Protein AF-A0A7J6SCK6-F1 (afdb_monomer_lite)

Organism: Perkinsus olseni (NCBI:txid32597)

Radius of gyration: 22.87 Å; chains: 1; bounding box: 62×36×56 Å

Sequence (173 aa):
DLLFSQIYHPAAKLVVMAVQAQEQECGDATNLVSILIGELLENAEQLLKQGIHASDIIRGYEMAGDRVVKYLNDNDDLVAYTLGDVKSVDQISTAIKSVLGAKQYGLEDTLTRLVASACCSVMPEDPKKFDIDNIRVAKLPGCGNIHNSYVVDGMVTTRDTMGIEKHKKNCKV

Structure (mmCIF, N/CA/C/O backbone):
data_AF-A0A7J6SCK6-F1
#
_entry.id   AF-A0A7J6SCK6-F1
#
loop_
_atom_site.group_PDB
_atom_site.id
_atom_site.type_symbol
_atom_site.label_atom_id
_atom_site.label_alt_id
_atom_site.label_comp_id
_atom_site.label_asym_id
_atom_site.label_entity_id
_atom_site.label_seq_id
_atom_site.pdbx_PDB_ins_code
_atom_site.Cartn_x
_atom_site.Cartn_y
_atom_site.Cartn_z
_atom_site.occupancy
_atom_site.B_iso_or_equiv
_atom_site.auth_seq_id
_atom_site.auth_comp_id
_atom_site.auth_asym_id
_atom_site.auth_atom_id
_atom_site.pdbx_PDB_model_num
ATOM 1 N N . ASP A 1 1 ? 12.636 -3.242 8.961 1.00 48.94 1 ASP A N 1
ATOM 2 C CA . ASP A 1 1 ? 12.683 -4.168 10.121 1.00 48.94 1 ASP A CA 1
ATOM 3 C C . ASP A 1 1 ? 13.243 -3.596 11.425 1.00 48.94 1 ASP A C 1
ATOM 5 O O . ASP A 1 1 ? 12.535 -3.637 12.421 1.00 48.94 1 ASP A O 1
ATOM 9 N N . LEU A 1 2 ? 14.445 -3.004 11.467 1.00 42.72 2 LEU A N 1
ATOM 10 C CA . LEU A 1 2 ? 15.065 -2.497 12.717 1.00 42.72 2 LEU A CA 1
ATOM 11 C C . LEU A 1 2 ? 14.325 -1.345 13.435 1.00 42.72 2 LEU A C 1
ATOM 13 O O . LEU A 1 2 ? 14.585 -1.090 14.608 1.00 42.72 2 LEU A O 1
ATOM 17 N N . LEU A 1 3 ? 13.414 -0.645 12.754 1.00 51.6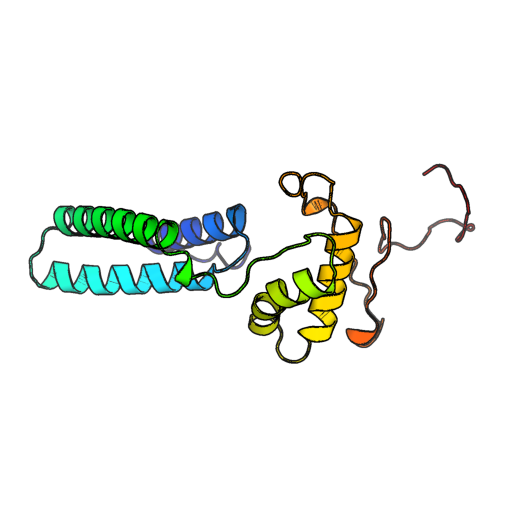9 3 LEU A N 1
ATOM 18 C CA . LEU A 1 3 ? 12.660 0.475 13.335 1.00 51.69 3 LEU A CA 1
ATOM 19 C C . LEU A 1 3 ? 11.484 0.006 14.215 1.00 51.69 3 LEU A C 1
ATOM 21 O O . LEU A 1 3 ? 11.095 0.708 15.142 1.00 51.69 3 LEU A O 1
ATOM 25 N N . PHE A 1 4 ? 10.962 -1.204 13.981 1.00 54.41 4 PHE A N 1
ATOM 26 C CA . PHE A 1 4 ? 9.780 -1.731 14.675 1.00 54.41 4 PHE A CA 1
ATOM 27 C C . PHE A 1 4 ? 10.114 -2.681 15.833 1.00 54.41 4 PHE A C 1
ATOM 29 O O . PHE A 1 4 ? 9.279 -2.910 16.705 1.00 54.41 4 PHE A O 1
ATOM 36 N N . SER A 1 5 ? 11.355 -3.178 15.907 1.00 54.91 5 SER A N 1
ATOM 37 C CA . SER A 1 5 ? 11.839 -3.994 17.031 1.00 54.91 5 SER A CA 1
ATOM 38 C C . SER A 1 5 ? 12.022 -3.203 18.334 1.00 54.91 5 SER A C 1
ATOM 40 O O . SER A 1 5 ? 12.368 -3.786 19.356 1.00 54.91 5 SER A O 1
ATOM 42 N N . GLN A 1 6 ? 11.817 -1.882 18.305 1.00 66.00 6 GLN A N 1
ATOM 43 C CA . GLN A 1 6 ? 11.929 -0.992 19.466 1.00 66.00 6 GLN A CA 1
ATOM 44 C C . GLN A 1 6 ? 10.580 -0.734 20.159 1.00 66.00 6 GLN A C 1
ATOM 46 O O . GLN A 1 6 ? 10.527 -0.032 21.168 1.00 66.00 6 GLN A O 1
ATOM 51 N N . ILE A 1 7 ? 9.480 -1.287 19.637 1.00 76.00 7 ILE A N 1
ATOM 52 C CA . ILE A 1 7 ? 8.142 -1.092 20.198 1.00 76.00 7 ILE A CA 1
ATOM 53 C C . ILE A 1 7 ? 7.880 -2.170 21.250 1.00 76.00 7 ILE A C 1
ATOM 55 O O . ILE A 1 7 ? 7.620 -3.330 20.938 1.00 76.00 7 ILE A O 1
ATOM 59 N N . TYR A 1 8 ? 7.937 -1.763 22.517 1.00 82.31 8 TYR A N 1
ATOM 60 C CA . TYR A 1 8 ? 7.737 -2.658 23.660 1.00 82.31 8 TYR A CA 1
ATOM 61 C C . TYR A 1 8 ? 6.262 -2.850 24.036 1.00 82.31 8 TYR A C 1
ATOM 63 O O . TYR A 1 8 ? 5.916 -3.853 24.655 1.00 82.31 8 TYR A O 1
ATOM 71 N N . HIS A 1 9 ? 5.379 -1.911 23.677 1.00 87.62 9 HIS A N 1
ATOM 72 C CA . HIS A 1 9 ? 3.974 -1.965 24.081 1.00 87.62 9 HIS A CA 1
ATOM 73 C C . HIS A 1 9 ? 3.189 -3.004 23.252 1.00 87.62 9 HIS A C 1
ATOM 75 O O . HIS A 1 9 ? 3.093 -2.846 22.031 1.00 87.62 9 HIS A O 1
ATOM 81 N N . PRO A 1 10 ? 2.556 -4.022 23.873 1.00 88.12 10 PRO A N 1
ATOM 82 C CA . PRO A 1 10 ? 1.860 -5.086 23.144 1.00 88.12 10 PRO A CA 1
ATOM 83 C C . PRO A 1 10 ? 0.748 -4.585 22.215 1.00 88.12 10 PRO A C 1
ATOM 85 O O . PRO A 1 10 ? 0.633 -5.061 21.091 1.00 88.12 10 PRO A O 1
ATOM 88 N N . ALA A 1 11 ? -0.030 -3.581 22.636 1.00 86.50 11 ALA A N 1
ATOM 89 C CA . ALA A 1 11 ? -1.082 -3.021 21.782 1.00 86.50 11 ALA A CA 1
ATOM 90 C C . ALA A 1 11 ? -0.512 -2.302 20.547 1.00 86.50 11 ALA A C 1
ATOM 92 O O . ALA A 1 11 ? -1.051 -2.436 19.456 1.00 86.50 11 ALA A O 1
ATOM 93 N N . ALA A 1 12 ? 0.621 -1.605 20.689 1.00 88.00 12 ALA A N 1
ATOM 94 C CA . ALA A 1 12 ? 1.268 -0.947 19.558 1.00 88.00 12 ALA A CA 1
ATOM 95 C C . ALA A 1 12 ? 1.858 -1.980 18.586 1.00 88.00 12 ALA A C 1
ATOM 97 O O . ALA A 1 12 ? 1.843 -1.772 17.377 1.00 88.00 12 ALA A O 1
ATOM 98 N N . LYS A 1 13 ? 2.300 -3.137 19.097 1.00 89.50 13 LYS A N 1
ATOM 99 C CA . LYS A 1 13 ? 2.742 -4.256 18.261 1.00 89.50 13 LYS A CA 1
ATOM 100 C C . LYS A 1 13 ? 1.622 -4.790 17.360 1.00 89.50 13 LYS A C 1
ATOM 102 O O . LYS A 1 13 ? 1.901 -5.111 16.212 1.00 89.50 13 LYS A O 1
ATOM 107 N N . LEU A 1 14 ? 0.374 -4.841 17.836 1.00 90.19 14 LEU A N 1
ATOM 108 C CA . LEU A 1 14 ? -0.768 -5.241 16.999 1.00 90.19 14 LEU A CA 1
ATOM 109 C C . LEU A 1 14 ? -0.998 -4.264 15.839 1.00 90.19 14 LEU A C 1
ATOM 111 O O . LEU A 1 14 ? -1.210 -4.700 14.712 1.00 90.19 14 LEU A O 1
ATOM 115 N N . VAL A 1 15 ? -0.885 -2.957 16.095 1.00 90.88 15 VAL A N 1
ATOM 116 C CA . VAL A 1 15 ? -0.996 -1.929 15.044 1.00 90.88 15 VAL A CA 1
ATOM 117 C C . VAL A 1 15 ? 0.106 -2.102 14.000 1.00 90.88 15 VAL A C 1
ATOM 119 O O . VAL A 1 15 ? -0.166 -2.102 12.804 1.00 90.88 15 VAL A O 1
ATOM 122 N N . VAL A 1 16 ? 1.345 -2.327 14.441 1.00 90.50 16 VAL A N 1
ATOM 123 C CA . VAL A 1 16 ? 2.479 -2.575 13.537 1.00 90.50 16 VAL A CA 1
ATOM 124 C C . VAL A 1 16 ? 2.253 -3.820 12.686 1.00 90.50 16 VAL A C 1
ATOM 126 O O . VAL A 1 16 ? 2.506 -3.780 11.487 1.00 90.50 16 VAL A O 1
ATOM 129 N N . MET A 1 17 ? 1.753 -4.907 13.276 1.00 90.62 17 MET A N 1
ATOM 130 C CA . MET A 1 17 ? 1.446 -6.130 12.531 1.00 90.62 17 MET A CA 1
ATOM 131 C C . MET A 1 17 ? 0.390 -5.887 11.444 1.00 90.62 17 MET A C 1
ATOM 133 O O . MET A 1 17 ? 0.533 -6.406 10.341 1.00 90.62 17 MET A O 1
ATOM 137 N N . ALA A 1 18 ? -0.628 -5.063 11.717 1.00 90.88 18 ALA A N 1
ATOM 138 C CA . ALA A 1 18 ? -1.624 -4.684 10.714 1.00 90.88 18 ALA A CA 1
ATOM 139 C C . ALA A 1 18 ? -1.009 -3.859 9.568 1.00 90.88 18 ALA A C 1
ATOM 141 O O . ALA A 1 18 ? -1.293 -4.109 8.399 1.00 90.88 18 ALA A O 1
ATOM 142 N N . VAL A 1 19 ? -0.116 -2.917 9.885 1.00 92.25 19 VAL A N 1
ATOM 143 C CA . VAL A 1 19 ? 0.600 -2.122 8.873 1.00 92.25 19 VAL A CA 1
ATOM 144 C C . VAL A 1 19 ? 1.529 -2.997 8.021 1.00 92.25 19 VAL A C 1
ATOM 146 O O . VAL A 1 19 ? 1.595 -2.810 6.809 1.00 92.25 19 VAL A O 1
ATOM 149 N N . GLN A 1 20 ? 2.203 -3.980 8.625 1.00 90.94 20 GLN A N 1
ATOM 150 C CA . GLN A 1 20 ? 3.050 -4.936 7.901 1.00 90.94 20 GLN A CA 1
ATOM 151 C C . GLN A 1 20 ? 2.244 -5.829 6.955 1.00 90.94 20 GLN A C 1
ATOM 153 O O . GLN A 1 20 ? 2.688 -6.080 5.838 1.00 90.94 20 GLN A O 1
ATOM 158 N N . ALA A 1 21 ? 1.057 -6.277 7.371 1.00 91.94 21 ALA A N 1
ATOM 159 C CA . ALA A 1 21 ? 0.167 -7.032 6.493 1.00 91.94 21 ALA A CA 1
ATOM 160 C C . ALA A 1 21 ? -0.233 -6.201 5.259 1.00 91.94 21 ALA A C 1
ATOM 162 O O . ALA A 1 21 ? -0.148 -6.691 4.136 1.00 91.94 21 ALA A O 1
ATOM 163 N N . GLN A 1 22 ? -0.553 -4.914 5.448 1.00 92.25 22 GLN A N 1
ATOM 164 C CA . GLN A 1 22 ? -0.849 -3.997 4.341 1.00 92.25 22 GLN A CA 1
ATOM 165 C C . GLN A 1 22 ? 0.349 -3.806 3.396 1.00 92.25 22 GLN A C 1
ATOM 167 O O . GLN A 1 22 ? 0.184 -3.782 2.174 1.00 92.25 22 GLN A O 1
ATOM 172 N N . GLU A 1 23 ? 1.556 -3.662 3.948 1.00 89.75 23 GLU A N 1
ATOM 173 C CA . GLU A 1 23 ? 2.788 -3.551 3.160 1.00 89.75 23 GLU A CA 1
ATOM 174 C C . GLU A 1 23 ? 3.046 -4.818 2.335 1.00 89.75 23 GLU A C 1
ATOM 176 O O . GLU A 1 23 ? 3.458 -4.722 1.184 1.00 89.75 23 GLU A O 1
ATOM 181 N N . GLN A 1 24 ? 2.764 -5.998 2.888 1.00 89.56 24 GLN A N 1
ATOM 182 C CA . GLN A 1 24 ? 2.981 -7.266 2.196 1.00 89.56 24 GLN A CA 1
ATOM 183 C C . GLN A 1 24 ? 1.950 -7.535 1.088 1.00 89.56 24 GLN A C 1
ATOM 185 O O . GLN A 1 24 ? 2.317 -8.076 0.047 1.00 89.56 24 GLN A O 1
ATOM 190 N N . GLU A 1 25 ? 0.677 -7.193 1.302 1.00 87.31 25 GLU A N 1
ATOM 191 C CA . GLU A 1 25 ? -0.391 -7.486 0.335 1.00 87.31 25 GLU A CA 1
ATOM 192 C C . GLU A 1 25 ? -0.526 -6.417 -0.756 1.00 87.31 25 GLU A C 1
ATOM 194 O O . GLU A 1 25 ? -0.683 -6.749 -1.929 1.00 87.31 25 GLU A O 1
ATOM 199 N N . CYS A 1 26 ? -0.476 -5.136 -0.381 1.00 85.81 26 CYS A N 1
ATOM 200 C CA . CYS A 1 26 ? -0.7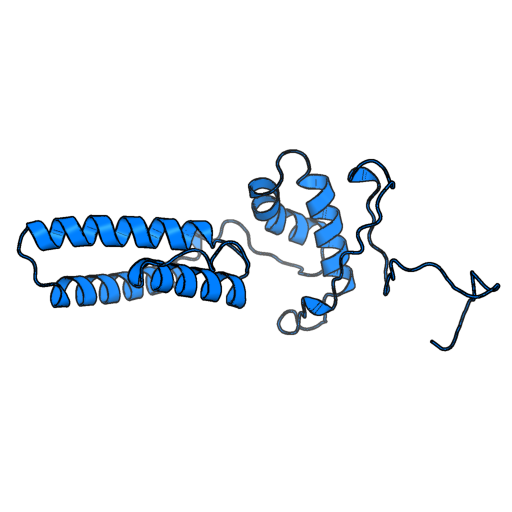25 -4.015 -1.291 1.00 85.81 26 CYS A CA 1
ATOM 201 C C . CYS A 1 26 ? 0.546 -3.208 -1.597 1.00 85.81 26 CYS A C 1
ATOM 203 O O . CYS A 1 26 ? 0.686 -2.657 -2.688 1.00 85.81 26 CYS A O 1
ATOM 205 N N . GLY A 1 27 ? 1.484 -3.124 -0.648 1.00 85.19 27 GLY A N 1
ATOM 206 C CA . GLY A 1 27 ? 2.744 -2.389 -0.826 1.00 85.19 27 GLY A CA 1
ATOM 207 C C . GLY A 1 27 ? 2.632 -0.863 -0.750 1.00 85.19 27 GLY A C 1
ATOM 208 O O . GLY A 1 27 ? 3.642 -0.173 -0.893 1.00 85.19 27 GLY A O 1
ATOM 209 N N . ASP A 1 28 ? 1.440 -0.311 -0.500 1.00 88.25 28 ASP A N 1
ATOM 210 C CA . ASP A 1 28 ? 1.215 1.129 -0.338 1.00 88.25 28 ASP A CA 1
ATOM 211 C C . ASP A 1 28 ? 0.168 1.438 0.750 1.00 88.25 28 ASP A C 1
ATOM 213 O O . ASP A 1 28 ? -0.468 0.543 1.313 1.00 88.25 28 ASP A O 1
ATOM 217 N N . ALA A 1 29 ? 0.003 2.728 1.063 1.00 87.50 29 ALA A N 1
ATOM 218 C CA . ALA A 1 29 ? -0.972 3.248 2.029 1.00 87.50 29 ALA A CA 1
ATOM 219 C C . ALA A 1 29 ? -0.794 2.752 3.484 1.00 87.50 29 ALA A C 1
ATOM 221 O O . ALA A 1 29 ? -1.709 2.846 4.302 1.00 87.50 29 ALA A O 1
ATOM 222 N N . THR A 1 30 ? 0.410 2.319 3.857 1.00 90.69 30 THR A N 1
ATOM 223 C CA . THR A 1 30 ? 0.764 1.920 5.234 1.00 90.69 30 THR A CA 1
ATOM 224 C C . THR A 1 30 ? 0.484 3.024 6.262 1.00 90.69 30 THR A C 1
ATOM 226 O O . THR A 1 30 ? -0.062 2.766 7.336 1.00 90.69 30 THR A O 1
ATOM 229 N N . ASN A 1 31 ? 0.772 4.279 5.903 1.00 90.19 31 ASN A N 1
ATOM 230 C CA . ASN A 1 31 ? 0.477 5.444 6.742 1.00 90.19 31 ASN A CA 1
ATOM 231 C C . ASN A 1 31 ? -1.027 5.653 6.952 1.00 90.19 31 ASN A C 1
ATOM 233 O O . ASN A 1 31 ? -1.442 5.997 8.057 1.00 90.19 31 ASN A O 1
ATOM 237 N N . LEU A 1 32 ? -1.842 5.428 5.914 1.00 92.12 32 LEU A N 1
ATOM 238 C CA . LEU A 1 32 ? -3.295 5.559 6.008 1.00 92.12 32 LEU A CA 1
ATOM 239 C C . LEU A 1 32 ? -3.850 4.565 7.028 1.00 92.12 32 LEU A C 1
ATOM 241 O O . LEU A 1 32 ? -4.625 4.963 7.890 1.00 92.12 32 LEU A O 1
ATOM 245 N N . VAL A 1 33 ? -3.409 3.304 6.974 1.00 92.94 33 VAL A N 1
ATOM 246 C CA . VAL A 1 33 ? -3.829 2.266 7.928 1.00 92.94 33 VAL A CA 1
ATOM 247 C C . VAL A 1 33 ? -3.477 2.664 9.361 1.00 92.94 33 VAL A C 1
ATOM 249 O O . VAL A 1 33 ? -4.323 2.573 10.248 1.00 92.94 33 VAL A O 1
ATOM 252 N N . SER A 1 34 ? -2.263 3.171 9.593 1.00 92.06 34 SER A N 1
ATOM 253 C CA . SER A 1 34 ? -1.850 3.602 10.933 1.00 92.06 34 SER A CA 1
ATOM 254 C C . SER A 1 34 ? -2.697 4.761 11.468 1.00 92.06 34 SER A C 1
ATOM 256 O O . SER A 1 34 ? -3.070 4.746 12.641 1.00 92.06 34 SER A O 1
ATOM 258 N N . ILE A 1 35 ? -2.985 5.765 10.636 1.00 94.81 35 ILE A N 1
ATOM 259 C CA . ILE A 1 35 ? -3.790 6.931 11.032 1.00 94.81 35 ILE A CA 1
ATOM 260 C C . ILE A 1 35 ? -5.243 6.512 11.270 1.00 94.81 35 ILE A C 1
ATOM 262 O O . ILE A 1 35 ? -5.832 6.890 12.279 1.00 94.81 35 ILE A O 1
ATOM 266 N N . LEU A 1 36 ? -5.797 5.680 10.386 1.00 94.69 36 LEU A N 1
ATOM 267 C CA . LEU A 1 36 ? -7.166 5.184 10.490 1.00 94.69 36 LEU A CA 1
ATOM 268 C C . LEU A 1 36 ? -7.383 4.385 11.779 1.00 94.69 36 LEU A C 1
ATOM 270 O O . LEU A 1 36 ? -8.379 4.593 12.464 1.00 94.69 36 LEU A O 1
ATOM 274 N N . ILE A 1 37 ? -6.442 3.509 12.145 1.00 94.19 37 ILE A N 1
ATOM 275 C CA . ILE A 1 37 ? -6.510 2.769 13.413 1.00 94.19 37 ILE A CA 1
ATOM 276 C C . ILE A 1 37 ? -6.490 3.733 14.604 1.00 94.19 37 ILE A C 1
ATOM 278 O O . ILE A 1 37 ? -7.275 3.557 15.533 1.00 94.19 37 ILE A O 1
ATOM 282 N N . GLY A 1 38 ? -5.622 4.749 14.579 1.00 94.38 38 GLY A N 1
ATOM 283 C CA . GLY A 1 38 ? -5.555 5.763 15.636 1.00 94.38 38 GLY A CA 1
ATOM 284 C C . GLY A 1 38 ? -6.890 6.480 15.836 1.00 94.38 38 GLY A C 1
ATOM 285 O O . GLY A 1 38 ? -7.412 6.508 16.948 1.00 94.38 38 GLY A O 1
ATOM 286 N N . GLU A 1 39 ? -7.481 6.960 14.745 1.00 95.69 39 GLU A N 1
ATOM 287 C CA . GLU A 1 39 ? -8.762 7.670 14.761 1.00 95.69 39 GLU A CA 1
ATOM 288 C C . GLU A 1 39 ? -9.922 6.769 15.222 1.00 95.69 39 GLU A C 1
ATOM 290 O O . GLU A 1 39 ? -10.769 7.173 16.021 1.00 95.69 39 GLU A O 1
ATOM 295 N N . LEU A 1 40 ? -9.963 5.509 14.775 1.00 95.31 40 LEU A N 1
ATOM 296 C CA . LEU A 1 40 ? -10.984 4.549 15.209 1.00 95.31 40 LEU A CA 1
ATOM 297 C C . LEU A 1 40 ? -10.890 4.237 16.708 1.00 95.31 40 LEU A C 1
ATOM 299 O O . LEU A 1 40 ? -11.924 4.047 17.357 1.00 95.31 40 LEU A O 1
ATOM 303 N N . LEU A 1 41 ? -9.674 4.185 17.257 1.00 94.62 41 LEU A N 1
ATOM 304 C CA . LEU A 1 41 ? -9.442 3.965 18.684 1.00 94.62 41 LEU A CA 1
ATOM 305 C C . LEU A 1 41 ? -9.811 5.194 19.521 1.00 94.62 41 LEU A C 1
ATOM 307 O O . LEU A 1 41 ? -10.420 5.024 20.575 1.00 94.62 41 LEU A O 1
ATOM 311 N N . GLU A 1 42 ? -9.513 6.407 19.051 1.00 95.88 42 GLU A N 1
ATOM 312 C CA . GLU A 1 42 ? -9.924 7.647 19.724 1.00 95.88 42 GLU A CA 1
ATOM 313 C C . GLU A 1 42 ? -11.455 7.759 19.792 1.00 95.88 42 GLU A C 1
ATOM 315 O O . GLU A 1 42 ? -12.027 8.001 20.858 1.00 95.88 42 GLU A O 1
ATOM 320 N N . ASN A 1 43 ? -12.142 7.472 18.684 1.00 95.12 43 ASN A N 1
ATOM 321 C CA . ASN A 1 43 ? -13.604 7.428 18.654 1.00 95.12 43 ASN A CA 1
ATOM 322 C C . ASN A 1 43 ? -14.166 6.315 19.557 1.00 95.12 43 ASN A C 1
ATOM 324 O O . ASN A 1 43 ? -15.145 6.530 20.277 1.00 95.12 43 ASN A O 1
ATOM 328 N N . ALA A 1 44 ? -13.521 5.145 19.599 1.00 95.62 44 ALA A N 1
ATOM 329 C CA . ALA A 1 44 ? -13.914 4.073 20.511 1.00 95.62 44 ALA A CA 1
ATOM 330 C C . ALA A 1 44 ? -13.750 4.486 21.985 1.00 95.62 44 ALA A C 1
ATOM 332 O O . ALA A 1 44 ? -14.620 4.189 22.802 1.00 95.62 44 ALA A O 1
ATOM 333 N N . GLU A 1 45 ? -12.689 5.219 22.333 1.00 95.56 45 GLU A N 1
ATOM 334 C CA . GLU A 1 45 ? -12.487 5.754 23.684 1.00 95.56 45 GLU A CA 1
ATOM 335 C C . GLU A 1 45 ? -13.624 6.704 24.092 1.00 95.56 45 GLU A C 1
ATOM 337 O O . GLU A 1 45 ? -14.124 6.633 25.219 1.00 95.56 45 GLU A O 1
ATOM 342 N N . GLN A 1 46 ? -14.079 7.568 23.180 1.00 96.50 46 GLN A N 1
ATOM 343 C CA . GLN A 1 46 ? -15.207 8.468 23.434 1.00 96.50 46 GLN A CA 1
ATOM 344 C C . GLN A 1 46 ? -16.513 7.699 23.688 1.00 96.50 46 GLN A C 1
ATOM 346 O O . GLN A 1 46 ? -17.236 8.014 24.635 1.00 96.50 46 GLN A O 1
ATOM 351 N N . LEU A 1 47 ? -16.792 6.657 22.901 1.00 95.56 47 LEU A N 1
ATOM 352 C CA . LEU A 1 47 ? -17.979 5.807 23.071 1.00 95.56 47 LEU A CA 1
ATOM 353 C C . LEU A 1 47 ? -17.935 5.015 24.388 1.00 95.56 47 LEU A C 1
ATOM 355 O O . LEU A 1 47 ? -18.947 4.906 25.086 1.00 95.56 47 LEU A O 1
ATOM 359 N N . LEU A 1 48 ? -16.754 4.531 24.784 1.00 95.44 48 LEU A N 1
ATOM 360 C CA . LEU A 1 48 ? -16.553 3.883 26.083 1.00 95.44 48 LEU A CA 1
ATOM 361 C C . LEU A 1 48 ? -16.814 4.855 27.243 1.00 95.44 48 LEU A C 1
ATOM 363 O O . LEU A 1 48 ? -17.482 4.489 28.210 1.00 95.44 48 LEU A O 1
ATOM 367 N N . LYS A 1 49 ? -16.359 6.114 27.139 1.00 96.19 49 LYS A N 1
ATOM 368 C CA . LYS A 1 49 ? -16.641 7.167 28.137 1.00 96.19 49 LYS A CA 1
ATOM 369 C C . LYS A 1 49 ? -18.133 7.491 28.253 1.00 96.19 49 LYS A C 1
ATOM 371 O O . LYS A 1 49 ? -18.582 7.880 29.327 1.00 96.19 49 LYS A O 1
ATOM 376 N N . GLN A 1 50 ? -18.901 7.308 27.179 1.00 95.56 50 GLN A N 1
ATOM 377 C CA . GLN A 1 50 ? -20.362 7.453 27.174 1.00 95.56 50 GLN A CA 1
ATOM 378 C C . GLN A 1 50 ? -21.098 6.241 27.775 1.00 95.56 50 GLN A C 1
ATOM 380 O O . GLN A 1 50 ? -22.319 6.277 27.915 1.00 95.56 50 GLN A O 1
ATOM 385 N N . GLY A 1 51 ? -20.378 5.182 28.161 1.00 94.56 51 GLY A N 1
ATOM 386 C CA . GLY A 1 51 ? -20.945 3.985 28.783 1.00 94.56 51 GLY A CA 1
ATOM 387 C C . GLY A 1 51 ? -21.396 2.907 27.795 1.00 94.56 51 GLY A C 1
ATOM 388 O O . GLY A 1 51 ? -22.092 1.974 28.196 1.00 94.56 51 GLY A O 1
ATOM 389 N N . ILE A 1 52 ? -21.014 3.005 26.518 1.00 96.06 52 ILE A N 1
ATOM 390 C CA . ILE A 1 52 ? -21.313 1.976 25.515 1.00 96.06 52 ILE A CA 1
ATOM 391 C C . ILE A 1 52 ? -20.394 0.773 25.746 1.00 96.06 52 ILE A C 1
ATOM 393 O O . ILE A 1 52 ? -19.191 0.923 25.957 1.00 96.06 52 ILE A O 1
ATOM 397 N N . HIS A 1 53 ? -20.952 -0.437 25.705 1.00 95.75 53 HIS A N 1
ATOM 398 C CA . HIS A 1 53 ? -20.179 -1.656 25.919 1.00 95.75 53 HIS A CA 1
ATOM 399 C C . HIS A 1 53 ? -19.248 -1.941 24.730 1.00 95.75 53 HIS A C 1
ATOM 401 O O . HIS A 1 53 ? -19.656 -1.851 23.573 1.00 95.75 53 HIS A O 1
ATOM 407 N N . ALA A 1 54 ? -18.007 -2.360 25.003 1.00 94.25 54 ALA A N 1
ATOM 408 C CA . ALA A 1 54 ? -16.994 -2.601 23.969 1.00 94.25 54 ALA A CA 1
ATOM 409 C C . ALA A 1 54 ? -17.465 -3.569 22.866 1.00 94.25 54 ALA A C 1
ATOM 411 O O . ALA A 1 54 ? -17.175 -3.359 21.691 1.00 94.25 54 ALA A O 1
ATOM 412 N N . SER A 1 55 ? -18.239 -4.599 23.222 1.00 95.88 55 SER A N 1
ATOM 413 C CA . SER A 1 55 ? -18.797 -5.553 22.249 1.00 95.88 55 SER A CA 1
ATOM 414 C C . SER A 1 55 ? -19.740 -4.904 21.233 1.00 95.88 55 SER A C 1
ATOM 416 O O . SER A 1 55 ? -19.759 -5.319 20.077 1.00 95.88 55 SER A O 1
ATOM 418 N N . ASP A 1 56 ? -20.504 -3.887 21.638 1.00 95.56 56 ASP A N 1
ATOM 419 C CA . ASP A 1 56 ? -21.388 -3.167 20.720 1.00 95.56 56 ASP A CA 1
ATOM 420 C C . ASP A 1 56 ? -20.597 -2.258 19.778 1.00 95.56 56 ASP A C 1
ATOM 422 O O . ASP A 1 56 ? -20.947 -2.158 18.604 1.00 95.56 56 ASP A O 1
ATOM 426 N N . ILE A 1 57 ? -19.499 -1.665 20.260 1.00 95.50 57 ILE A N 1
ATOM 427 C CA . ILE A 1 57 ? -18.585 -0.860 19.434 1.00 95.50 57 ILE A CA 1
ATOM 428 C C . ILE A 1 57 ? -17.947 -1.735 18.350 1.00 95.50 57 ILE A C 1
ATOM 430 O O . ILE A 1 57 ? -17.979 -1.370 17.177 1.00 95.50 57 ILE A O 1
ATOM 434 N N . ILE A 1 58 ? -17.431 -2.913 18.724 1.00 95.38 58 ILE A N 1
ATOM 435 C CA . ILE A 1 58 ? -16.822 -3.866 17.780 1.00 95.38 58 ILE A CA 1
ATOM 436 C C . ILE A 1 58 ? -17.829 -4.255 16.694 1.00 95.38 58 ILE A C 1
ATOM 438 O O . ILE A 1 58 ? -17.543 -4.097 15.509 1.00 95.38 58 ILE A O 1
ATOM 442 N N . ARG A 1 59 ? -19.040 -4.673 17.089 1.00 95.88 59 ARG A N 1
ATOM 443 C CA . ARG A 1 59 ? -20.102 -5.034 16.140 1.00 95.88 59 ARG A CA 1
ATOM 444 C C . ARG A 1 59 ? -20.487 -3.861 15.232 1.00 95.88 59 ARG A C 1
ATOM 446 O O . ARG A 1 59 ? -20.728 -4.056 14.045 1.00 95.88 59 ARG A O 1
ATOM 453 N N . GLY A 1 60 ? -20.542 -2.645 15.775 1.00 95.88 60 GLY A N 1
ATOM 454 C CA . GLY A 1 60 ? -20.811 -1.434 15.002 1.00 95.88 60 GLY A CA 1
ATOM 455 C C . GLY A 1 60 ? -19.746 -1.170 13.935 1.00 95.88 60 GLY A C 1
ATOM 456 O O . GLY A 1 60 ? -20.091 -0.867 12.793 1.00 95.88 60 GLY A O 1
ATOM 457 N N . TYR A 1 61 ? -18.466 -1.336 14.279 1.00 96.19 61 TYR A N 1
ATOM 458 C CA . TYR A 1 61 ? -17.352 -1.184 13.340 1.00 96.19 61 TYR A CA 1
ATOM 459 C C . TYR A 1 61 ? -17.325 -2.280 12.271 1.00 96.19 61 TYR A C 1
ATOM 461 O O . TYR A 1 61 ? -17.097 -1.960 11.107 1.00 96.19 61 TYR A O 1
ATOM 469 N N . GLU A 1 62 ? -17.629 -3.534 12.615 1.00 95.75 62 GLU A N 1
ATOM 470 C CA . GLU A 1 62 ? -17.769 -4.619 11.630 1.00 95.75 62 GLU A CA 1
ATOM 471 C C . GLU A 1 62 ? -18.884 -4.311 10.617 1.00 95.75 62 GLU A C 1
ATOM 473 O O . GLU A 1 62 ? -18.660 -4.338 9.406 1.00 95.75 62 GLU A O 1
ATOM 478 N N . MET A 1 63 ? -20.065 -3.909 11.102 1.00 96.06 63 MET A N 1
ATOM 479 C CA . MET A 1 63 ? -21.190 -3.530 10.239 1.00 96.06 63 MET A CA 1
ATOM 480 C C . MET A 1 63 ? -20.866 -2.326 9.344 1.00 96.06 63 MET A C 1
ATOM 482 O O . MET A 1 63 ? -21.270 -2.288 8.177 1.00 96.06 63 MET A O 1
ATOM 486 N N . ALA A 1 64 ? -20.152 -1.332 9.880 1.00 95.69 64 ALA A N 1
ATOM 487 C CA . ALA A 1 64 ? -19.713 -0.172 9.114 1.00 95.69 64 ALA A CA 1
ATOM 488 C C . ALA A 1 64 ? -18.692 -0.568 8.037 1.00 95.69 64 ALA A C 1
ATOM 490 O O . ALA A 1 64 ? -18.835 -0.144 6.889 1.00 95.69 64 ALA A O 1
ATOM 491 N N . GLY A 1 65 ? -17.721 -1.422 8.373 1.00 94.56 65 GLY A N 1
ATOM 492 C CA . GLY A 1 65 ? -16.725 -1.947 7.439 1.00 94.56 65 GLY A CA 1
ATOM 493 C C . GLY A 1 65 ? -17.369 -2.663 6.254 1.00 94.56 65 GLY A C 1
ATOM 494 O O . GLY A 1 65 ? -17.110 -2.306 5.103 1.00 94.56 65 GLY A O 1
ATOM 495 N N . ASP A 1 66 ? -18.302 -3.579 6.521 1.00 95.38 66 ASP A N 1
ATOM 496 C CA . ASP A 1 66 ? -19.054 -4.285 5.477 1.00 95.38 66 ASP A CA 1
ATOM 497 C C . ASP A 1 66 ? -19.817 -3.324 4.559 1.00 95.38 66 ASP A C 1
ATOM 499 O O . ASP A 1 66 ? -19.892 -3.521 3.340 1.00 95.38 66 ASP A O 1
ATOM 503 N N . ARG A 1 67 ? -20.409 -2.268 5.132 1.00 94.50 67 ARG A N 1
ATOM 504 C CA . ARG A 1 67 ? -21.153 -1.274 4.355 1.00 94.50 67 ARG A CA 1
ATOM 505 C C . ARG A 1 67 ? -20.232 -0.435 3.476 1.00 94.50 67 ARG A C 1
ATOM 507 O O . ARG A 1 67 ? -20.624 -0.149 2.342 1.00 94.50 67 ARG A O 1
ATOM 514 N N . VAL A 1 68 ? -19.059 -0.058 3.985 1.00 92.88 68 VAL A N 1
ATOM 515 C CA . VAL A 1 68 ? -18.040 0.698 3.245 1.00 92.88 68 VAL A CA 1
ATOM 516 C C . VAL A 1 68 ? -17.509 -0.135 2.086 1.00 92.88 68 VAL A C 1
ATOM 518 O O . VAL A 1 68 ? -17.504 0.359 0.966 1.00 92.88 68 VAL A O 1
ATOM 521 N N . VAL A 1 69 ? -17.162 -1.407 2.299 1.00 92.31 69 VAL A N 1
ATOM 522 C CA . VAL A 1 69 ? -16.683 -2.288 1.217 1.00 92.31 69 VAL A CA 1
ATOM 523 C C . VAL A 1 69 ? -17.735 -2.442 0.120 1.00 92.31 69 VAL A C 1
ATOM 525 O O . VAL A 1 69 ? -17.422 -2.295 -1.058 1.00 92.31 69 VAL A O 1
ATOM 528 N N . LYS A 1 70 ? -19.004 -2.662 0.489 1.00 92.81 70 LYS A N 1
ATOM 529 C CA . LYS A 1 70 ? -20.106 -2.690 -0.489 1.00 92.81 70 LYS A CA 1
ATOM 530 C C . LYS A 1 70 ? -20.222 -1.370 -1.242 1.00 92.81 70 LYS A C 1
ATOM 532 O O . LYS A 1 70 ? -20.314 -1.368 -2.458 1.00 92.81 70 LYS A O 1
ATOM 537 N N . TYR A 1 71 ? -20.161 -0.246 -0.528 1.00 92.00 71 TYR A N 1
ATOM 538 C CA . TYR A 1 71 ? -20.216 1.073 -1.150 1.00 92.00 71 TYR A CA 1
ATOM 539 C C . TYR A 1 71 ? -19.060 1.295 -2.135 1.00 92.00 71 TYR A C 1
ATOM 541 O O . TYR A 1 71 ? -19.297 1.794 -3.227 1.00 92.00 71 TYR A O 1
ATOM 549 N N . LEU A 1 72 ? -17.834 0.898 -1.796 1.00 89.44 72 LEU A N 1
ATOM 550 C CA . LEU A 1 72 ? -16.685 1.034 -2.693 1.00 89.44 72 LEU A CA 1
ATOM 551 C C . LEU A 1 72 ? -16.823 0.174 -3.957 1.00 89.44 72 LEU A C 1
ATOM 553 O O . LEU A 1 72 ? -16.417 0.619 -5.022 1.00 89.44 72 LEU A O 1
ATOM 557 N N . ASN A 1 73 ? -17.417 -1.019 -3.851 1.00 87.38 73 ASN A N 1
ATOM 558 C CA . ASN A 1 73 ? -17.633 -1.906 -4.998 1.00 87.38 73 ASN A CA 1
ATOM 559 C C . ASN A 1 73 ? -18.814 -1.479 -5.884 1.00 87.38 73 ASN A C 1
ATOM 561 O O . ASN A 1 73 ? -18.788 -1.728 -7.082 1.00 87.38 73 ASN A O 1
ATOM 565 N N . ASP A 1 74 ? -19.853 -0.878 -5.298 1.00 87.56 74 ASP A N 1
ATOM 566 C CA . ASP A 1 74 ? -21.072 -0.499 -6.021 1.00 87.56 74 ASP A CA 1
ATOM 567 C C . ASP A 1 74 ? -20.947 0.869 -6.721 1.00 87.56 74 ASP A C 1
ATOM 569 O O . ASP A 1 74 ? -21.738 1.178 -7.612 1.00 87.56 74 ASP A O 1
ATOM 573 N N . ASN A 1 75 ? -19.995 1.715 -6.305 1.00 82.19 75 ASN A N 1
ATOM 574 C CA . ASN A 1 75 ? -19.841 3.077 -6.822 1.00 82.19 75 ASN A CA 1
ATOM 575 C C . ASN A 1 75 ? -18.611 3.202 -7.727 1.00 82.19 75 ASN A C 1
ATOM 577 O O . ASN A 1 75 ? -17.551 3.662 -7.298 1.00 82.19 75 ASN A O 1
ATOM 581 N N . ASP A 1 76 ? -18.800 2.891 -9.009 1.00 74.50 76 ASP A N 1
ATOM 582 C CA . ASP A 1 76 ? -17.795 3.123 -10.056 1.00 74.50 76 ASP A CA 1
ATOM 583 C C . ASP A 1 76 ? -17.455 4.617 -10.243 1.00 74.50 76 ASP A C 1
ATOM 585 O O . ASP A 1 76 ? -16.388 4.951 -10.753 1.00 74.50 76 ASP A O 1
ATOM 589 N N . ASP A 1 77 ? -18.303 5.533 -9.761 1.00 77.38 77 ASP A N 1
ATOM 590 C CA . ASP A 1 77 ? -18.064 6.986 -9.796 1.00 77.38 77 ASP A CA 1
ATOM 591 C C . ASP A 1 77 ? -16.829 7.425 -8.984 1.00 77.38 77 ASP A C 1
ATOM 593 O O . ASP A 1 77 ? -16.316 8.532 -9.165 1.00 77.38 77 ASP A O 1
ATOM 597 N N . LEU A 1 78 ? -16.333 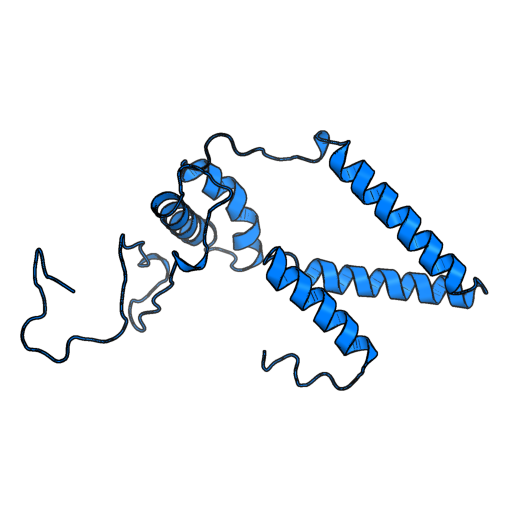6.574 -8.079 1.00 81.06 78 LEU A N 1
ATOM 598 C CA . LEU A 1 78 ? -15.107 6.826 -7.316 1.00 81.06 78 LEU A CA 1
ATOM 599 C C . LEU A 1 78 ? -13.836 6.585 -8.145 1.00 81.06 78 LEU A C 1
ATOM 601 O O . LEU A 1 78 ? -12.742 6.982 -7.731 1.00 81.06 78 LEU A O 1
ATOM 605 N N . VAL A 1 79 ? -13.956 5.941 -9.309 1.00 82.44 79 VAL A N 1
ATOM 606 C CA . VAL A 1 79 ? -12.824 5.636 -10.180 1.00 82.44 79 VAL A CA 1
ATOM 607 C C . VAL A 1 79 ? -12.454 6.878 -10.987 1.00 82.44 79 VAL A C 1
ATOM 609 O O . VAL A 1 79 ? -13.074 7.218 -11.989 1.00 82.44 79 VAL A O 1
ATOM 612 N N . ALA A 1 80 ? -11.391 7.560 -10.560 1.00 78.56 80 ALA A N 1
ATOM 613 C CA . ALA A 1 80 ? -10.896 8.753 -11.248 1.00 78.56 80 ALA A CA 1
ATOM 614 C C . ALA A 1 80 ? -10.245 8.442 -12.609 1.00 78.56 80 ALA A C 1
ATOM 616 O O . ALA A 1 80 ? -10.251 9.281 -13.511 1.00 78.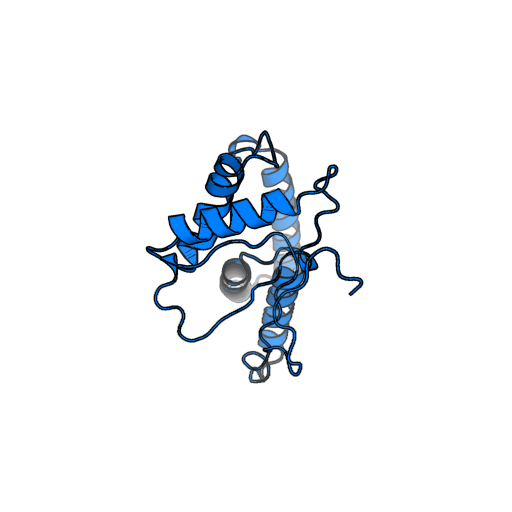56 80 ALA A O 1
ATOM 617 N N . TYR A 1 81 ? -9.641 7.260 -12.753 1.00 78.81 81 TYR A N 1
ATOM 618 C CA . TYR A 1 81 ? -8.951 6.859 -13.974 1.00 78.81 81 TYR A CA 1
ATOM 619 C C . TYR A 1 81 ? -8.868 5.337 -14.087 1.00 78.81 81 TYR A C 1
ATOM 621 O O . TYR A 1 81 ? -8.379 4.670 -13.175 1.00 78.81 81 TYR A O 1
ATOM 629 N N . THR A 1 82 ? -9.286 4.807 -15.236 1.00 79.88 82 THR A N 1
ATOM 630 C CA . THR A 1 82 ? -9.182 3.382 -15.567 1.00 79.88 82 THR A CA 1
ATOM 631 C C . THR A 1 82 ? -8.109 3.189 -16.627 1.00 79.88 82 THR A C 1
ATOM 633 O O . THR A 1 82 ? -8.146 3.816 -17.687 1.00 79.88 82 THR A O 1
ATOM 636 N N . LEU A 1 83 ? -7.153 2.305 -16.347 1.00 76.62 83 LEU A N 1
ATOM 637 C CA . LEU A 1 83 ? -6.121 1.915 -17.303 1.00 76.62 83 LEU A CA 1
ATOM 638 C C . LEU A 1 83 ? -6.748 1.117 -18.452 1.00 76.62 83 LEU A C 1
ATOM 640 O O . LEU A 1 83 ? -7.495 0.170 -18.214 1.00 76.62 83 LEU A O 1
ATOM 644 N N . GLY A 1 84 ? -6.435 1.497 -19.691 1.00 76.94 84 GLY A N 1
ATOM 645 C CA . GLY A 1 84 ? -6.882 0.775 -20.881 1.00 76.94 84 GLY A CA 1
ATOM 646 C C . GLY A 1 84 ? -5.870 -0.283 -21.306 1.00 76.94 84 GLY A C 1
ATOM 647 O O . GLY A 1 84 ? -6.149 -1.477 -21.262 1.00 76.94 84 GLY A O 1
ATOM 648 N N . ASP A 1 85 ? -4.680 0.164 -21.705 1.00 76.81 85 ASP A N 1
ATOM 649 C CA . ASP A 1 85 ? -3.577 -0.694 -22.126 1.00 76.81 85 ASP A CA 1
ATOM 650 C C . ASP A 1 85 ? -2.472 -0.708 -21.065 1.00 76.81 85 ASP A C 1
ATOM 652 O O . ASP A 1 85 ? -1.7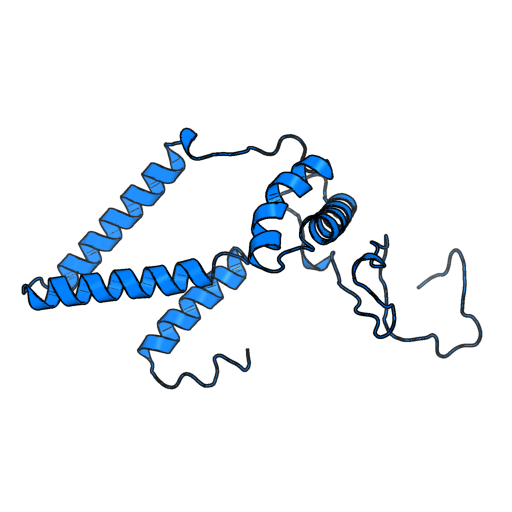47 0.268 -20.855 1.00 76.81 85 ASP A O 1
ATOM 656 N N . VAL A 1 86 ? -2.324 -1.863 -20.419 1.00 73.88 86 VAL A N 1
ATOM 657 C CA . VAL A 1 86 ? -1.346 -2.111 -19.350 1.00 73.88 86 VAL A CA 1
ATOM 658 C C . VAL A 1 86 ? 0.092 -2.209 -19.889 1.00 73.88 86 VAL A C 1
ATOM 660 O O . VAL A 1 86 ? 1.027 -2.393 -19.118 1.00 73.88 86 VAL A O 1
ATOM 663 N N . LYS A 1 87 ? 0.302 -2.084 -21.207 1.00 78.25 87 LYS A N 1
ATOM 664 C CA . LYS A 1 87 ? 1.634 -2.046 -21.838 1.00 78.25 87 LYS A CA 1
ATOM 665 C C . LYS A 1 87 ? 2.056 -0.645 -22.283 1.00 78.25 87 LYS A C 1
ATOM 667 O O . LYS A 1 87 ? 3.163 -0.470 -22.791 1.00 78.25 87 LYS A O 1
ATOM 672 N N . SER A 1 88 ? 1.198 0.360 -22.105 1.00 84.94 88 SER A N 1
ATOM 673 C CA . SER A 1 88 ? 1.522 1.740 -22.459 1.00 84.94 88 SER A CA 1
ATOM 674 C C . SER A 1 88 ? 2.245 2.451 -21.316 1.00 84.94 88 SER A C 1
ATOM 676 O O . SER A 1 88 ? 1.697 2.631 -20.225 1.00 84.94 88 SER A O 1
ATOM 678 N N . VAL A 1 89 ? 3.461 2.927 -21.597 1.00 85.81 89 VAL A N 1
ATOM 679 C CA . VAL A 1 89 ? 4.284 3.684 -20.640 1.00 85.81 89 VAL A CA 1
ATOM 680 C C . VAL A 1 89 ? 3.556 4.936 -20.148 1.00 85.81 89 VAL A C 1
ATOM 682 O O . VAL A 1 89 ? 3.609 5.231 -18.956 1.00 85.81 89 VAL A O 1
ATOM 685 N N . ASP A 1 90 ? 2.847 5.655 -21.021 1.00 86.75 90 ASP A N 1
ATOM 686 C CA . ASP A 1 90 ? 2.171 6.909 -20.661 1.00 86.75 90 ASP A CA 1
ATOM 687 C C . ASP A 1 90 ? 0.961 6.676 -19.744 1.00 86.75 90 ASP A C 1
ATOM 689 O O . ASP A 1 90 ? 0.739 7.427 -18.787 1.00 86.75 90 ASP A O 1
ATOM 693 N N . GLN A 1 91 ? 0.202 5.604 -19.988 1.00 85.44 91 GLN A N 1
ATOM 694 C CA . GLN A 1 91 ? -0.954 5.260 -19.157 1.00 85.44 91 GLN A CA 1
ATOM 695 C C . GLN A 1 91 ? -0.515 4.803 -17.765 1.00 85.44 91 GLN A C 1
ATOM 697 O O . GLN A 1 91 ? -1.003 5.319 -16.758 1.00 85.44 91 GLN A O 1
ATOM 702 N N . ILE A 1 92 ? 0.476 3.907 -17.702 1.00 85.94 92 ILE A N 1
ATOM 703 C CA . ILE A 1 92 ? 1.064 3.459 -16.434 1.00 85.94 92 ILE A CA 1
ATOM 704 C C . ILE A 1 92 ? 1.689 4.640 -15.688 1.00 85.94 92 ILE A C 1
ATOM 706 O O . ILE A 1 92 ? 1.515 4.772 -14.476 1.00 85.94 92 ILE A O 1
ATOM 710 N N . SER A 1 93 ? 2.369 5.537 -16.406 1.00 88.06 93 SER A N 1
ATOM 711 C CA . SER A 1 93 ? 2.960 6.731 -15.805 1.00 88.06 93 SER A CA 1
ATOM 712 C C . SER A 1 93 ? 1.902 7.596 -15.126 1.00 88.06 93 SER A C 1
ATOM 714 O O . SER A 1 93 ? 2.091 8.021 -13.990 1.00 88.06 93 SER A O 1
ATOM 716 N N . THR A 1 94 ? 0.760 7.807 -15.778 1.00 87.44 94 THR A N 1
ATOM 717 C CA . THR A 1 94 ? -0.342 8.595 -15.208 1.00 87.44 94 THR A CA 1
ATOM 718 C C . THR A 1 94 ? -0.865 7.980 -13.907 1.00 87.44 94 THR A C 1
ATOM 720 O O . THR A 1 94 ? -1.080 8.705 -12.938 1.00 87.44 94 THR A O 1
ATOM 723 N N . ALA A 1 95 ? -1.000 6.651 -13.850 1.00 86.94 95 ALA A N 1
ATOM 724 C CA . ALA A 1 95 ? -1.479 5.948 -12.660 1.00 86.94 95 ALA A CA 1
ATOM 725 C C . ALA A 1 95 ? -0.475 5.972 -11.491 1.00 86.94 95 ALA A C 1
ATOM 727 O O . ALA A 1 95 ? -0.867 6.159 -10.342 1.00 86.94 95 ALA A O 1
ATOM 728 N N . ILE A 1 96 ? 0.824 5.807 -11.769 1.00 88.69 96 ILE A N 1
ATOM 729 C CA . ILE A 1 96 ? 1.866 5.684 -10.732 1.00 88.69 96 ILE A CA 1
ATOM 730 C C . ILE A 1 96 ? 2.365 7.054 -10.238 1.00 88.69 96 ILE A C 1
ATOM 732 O O . ILE A 1 96 ? 2.902 7.160 -9.130 1.00 88.69 96 ILE A O 1
ATOM 736 N N . LYS A 1 97 ? 2.172 8.123 -11.022 1.00 89.69 97 LYS A N 1
ATOM 737 C CA . LYS A 1 97 ? 2.694 9.461 -10.711 1.00 89.69 97 LYS A CA 1
ATOM 738 C C . LYS A 1 97 ? 2.292 9.954 -9.320 1.00 89.69 97 LYS A C 1
ATOM 740 O O . LYS A 1 97 ? 3.140 10.486 -8.607 1.00 89.69 97 LYS A O 1
ATOM 745 N N . SER A 1 98 ? 1.041 9.747 -8.908 1.00 88.56 98 SER A N 1
ATOM 746 C CA . SER A 1 98 ? 0.544 10.168 -7.588 1.00 88.56 98 SER A CA 1
ATOM 747 C C . SER A 1 98 ? 1.281 9.470 -6.438 1.00 88.56 98 SER A C 1
ATOM 749 O O . SER A 1 98 ? 1.693 10.118 -5.474 1.00 88.56 98 SER A O 1
ATOM 751 N N . VAL A 1 99 ? 1.517 8.164 -6.572 1.00 88.81 99 VAL A N 1
ATOM 752 C CA . VAL A 1 99 ? 2.190 7.325 -5.570 1.00 88.81 99 VAL A CA 1
ATOM 753 C C . VAL A 1 99 ? 3.650 7.741 -5.391 1.00 88.81 99 VAL A C 1
ATOM 755 O O . VAL A 1 99 ? 4.156 7.780 -4.265 1.00 88.81 99 VAL A O 1
ATOM 758 N N . LEU A 1 100 ? 4.335 8.062 -6.493 1.00 89.25 100 LEU A N 1
ATOM 759 C CA . LEU A 1 100 ? 5.727 8.513 -6.464 1.00 89.25 100 LEU A CA 1
ATOM 760 C C . LEU A 1 100 ? 5.856 9.969 -6.012 1.00 89.25 100 LEU A C 1
ATOM 762 O O . LEU A 1 100 ? 6.759 10.267 -5.230 1.00 89.25 100 LEU A O 1
ATOM 766 N N . GLY A 1 101 ? 4.948 10.851 -6.433 1.00 88.12 101 GLY A N 1
ATOM 767 C CA . GLY A 1 101 ? 4.919 12.255 -6.012 1.00 88.12 101 GLY A CA 1
ATOM 768 C C . GLY A 1 101 ? 4.749 12.414 -4.500 1.00 88.12 101 GLY A C 1
ATOM 769 O O . GLY A 1 101 ? 5.407 13.257 -3.891 1.00 88.12 101 GLY A O 1
ATOM 770 N N . ALA A 1 102 ? 3.970 11.531 -3.864 1.00 88.44 102 ALA A N 1
ATOM 771 C CA . ALA A 1 102 ? 3.817 11.496 -2.407 1.00 88.44 102 ALA A CA 1
ATOM 772 C C . ALA A 1 102 ? 5.108 11.115 -1.652 1.00 88.44 102 ALA A C 1
ATOM 774 O O . ALA A 1 102 ? 5.242 11.427 -0.469 1.00 88.44 102 ALA A O 1
ATOM 775 N N . LYS A 1 103 ? 6.052 10.428 -2.313 1.00 86.62 103 LYS A N 1
ATOM 776 C CA . LYS A 1 103 ? 7.299 9.929 -1.706 1.00 86.62 103 LYS A CA 1
ATOM 777 C C . LYS A 1 103 ? 8.510 10.790 -2.064 1.00 86.62 103 LYS A C 1
ATOM 779 O O . LYS A 1 103 ? 9.370 11.001 -1.214 1.00 86.62 103 LYS A O 1
ATOM 784 N N . GLN A 1 104 ? 8.587 11.274 -3.305 1.00 85.69 104 GLN A N 1
ATOM 785 C CA . GLN A 1 104 ? 9.701 12.079 -3.797 1.00 85.69 104 GLN A CA 1
ATOM 786 C C . GLN A 1 104 ? 9.217 13.255 -4.647 1.00 85.69 104 GLN A C 1
ATOM 788 O O . GLN A 1 104 ? 9.103 13.178 -5.874 1.00 85.69 104 GLN A O 1
ATOM 793 N N . TYR A 1 105 ? 9.008 14.382 -3.974 1.00 85.12 105 TYR A N 1
ATOM 794 C CA . TYR A 1 105 ? 8.604 15.623 -4.617 1.00 85.12 105 TYR A CA 1
ATOM 795 C C . TYR A 1 105 ? 9.686 16.153 -5.575 1.00 85.12 105 TYR A C 1
ATOM 797 O O . TYR A 1 105 ? 10.880 16.141 -5.268 1.00 85.12 105 TYR A O 1
ATOM 805 N N . GLY A 1 106 ? 9.267 16.629 -6.750 1.00 86.56 106 GLY A N 1
ATOM 806 C CA . GLY A 1 106 ? 10.143 17.250 -7.753 1.00 86.56 106 GLY A CA 1
ATOM 807 C C . GLY A 1 106 ? 10.884 16.284 -8.686 1.00 86.56 106 GLY A C 1
ATOM 808 O O . GLY A 1 106 ? 11.423 16.721 -9.700 1.00 86.56 106 GLY A O 1
ATOM 809 N N . LEU A 1 107 ? 10.886 14.978 -8.402 1.00 86.88 107 LEU A N 1
ATOM 810 C CA . LEU A 1 107 ? 11.479 13.948 -9.276 1.00 86.88 107 LEU A CA 1
ATOM 811 C C . LEU A 1 107 ? 10.456 12.943 -9.808 1.00 86.88 107 LEU A C 1
ATOM 813 O O . LEU A 1 107 ? 10.829 12.005 -10.519 1.00 86.88 107 LEU A O 1
ATOM 817 N N . GLU A 1 108 ? 9.180 13.164 -9.501 1.00 89.00 108 GLU A N 1
ATOM 818 C CA . GLU A 1 108 ? 8.059 12.313 -9.887 1.00 89.00 108 GLU A CA 1
ATOM 819 C C . GLU A 1 108 ? 8.080 11.970 -11.379 1.00 89.00 108 GLU A C 1
ATOM 821 O O . GLU A 1 108 ? 8.069 10.794 -11.711 1.00 89.00 108 GLU A O 1
ATOM 826 N N . ASP A 1 109 ? 8.245 12.936 -12.285 1.00 89.12 109 ASP A N 1
ATOM 827 C CA . ASP A 1 109 ? 8.197 12.672 -13.732 1.00 89.12 109 ASP A CA 1
ATOM 828 C C . ASP A 1 109 ? 9.356 11.803 -14.230 1.00 89.12 109 ASP A C 1
ATOM 830 O O . ASP A 1 109 ? 9.215 11.014 -15.167 1.00 89.12 109 ASP A O 1
ATOM 834 N N . THR A 1 110 ? 10.540 11.952 -13.634 1.00 89.25 110 THR A N 1
ATOM 835 C CA . THR A 1 110 ? 11.710 11.154 -14.029 1.00 89.25 110 THR A CA 1
ATOM 836 C C . THR A 1 110 ? 11.570 9.731 -13.505 1.00 89.25 110 THR A C 1
ATOM 838 O O . THR A 1 110 ? 11.711 8.779 -14.269 1.00 89.25 110 THR A O 1
ATOM 841 N N . LEU A 1 111 ? 11.237 9.583 -12.221 1.00 90.69 111 LEU A N 1
ATOM 842 C CA . LEU A 1 111 ? 11.070 8.277 -11.587 1.00 90.69 111 LEU A CA 1
ATOM 843 C C . LEU A 1 111 ? 9.893 7.505 -12.175 1.00 90.69 111 LEU A C 1
ATOM 845 O O . LEU A 1 111 ? 10.029 6.321 -12.462 1.00 90.69 111 LEU A O 1
ATOM 849 N N . THR A 1 112 ? 8.776 8.184 -12.422 1.00 92.50 112 THR A N 1
ATOM 850 C CA . THR A 1 112 ? 7.574 7.580 -12.999 1.00 92.50 112 THR A CA 1
ATOM 851 C C . THR A 1 112 ? 7.871 6.978 -14.365 1.00 92.50 112 THR A C 1
ATOM 853 O O . THR A 1 112 ? 7.530 5.824 -14.595 1.00 92.50 112 THR A O 1
ATOM 856 N N . ARG A 1 113 ? 8.584 7.697 -15.242 1.00 91.25 113 ARG A N 1
ATOM 857 C CA . ARG A 1 113 ? 8.962 7.168 -16.562 1.00 91.25 113 ARG A CA 1
ATOM 858 C C . ARG A 1 113 ? 9.898 5.966 -16.474 1.00 91.25 113 ARG A C 1
ATOM 860 O O . ARG A 1 113 ? 9.728 5.014 -17.228 1.00 91.25 113 ARG A O 1
ATOM 867 N N . LEU A 1 114 ? 10.869 5.994 -15.560 1.00 91.62 114 LEU A N 1
ATOM 868 C CA . LEU A 1 114 ? 11.790 4.871 -15.356 1.00 91.62 114 LEU A CA 1
ATOM 869 C C . LEU A 1 114 ? 11.056 3.628 -14.845 1.00 91.62 114 LEU A C 1
ATOM 871 O O . LEU A 1 114 ? 11.245 2.542 -15.387 1.00 91.62 114 LEU A O 1
ATOM 875 N N . VAL A 1 115 ? 10.191 3.794 -13.841 1.00 91.88 115 VAL A N 1
ATOM 876 C CA . VAL A 1 115 ? 9.393 2.701 -13.274 1.00 91.88 115 VAL A CA 1
ATOM 877 C C . VAL A 1 115 ? 8.406 2.168 -14.310 1.00 91.88 115 VAL A C 1
ATOM 879 O O . VAL A 1 115 ? 8.349 0.963 -14.518 1.00 91.88 115 VAL A O 1
ATOM 882 N N . ALA A 1 116 ? 7.689 3.041 -15.022 1.00 91.75 116 ALA A N 1
ATOM 883 C CA . ALA A 1 116 ? 6.743 2.633 -16.057 1.00 91.75 116 ALA A CA 1
ATOM 884 C C . ALA A 1 116 ? 7.431 1.869 -17.197 1.00 91.75 116 ALA A C 1
ATOM 886 O O . ALA A 1 116 ? 6.922 0.836 -17.624 1.00 91.75 116 ALA A O 1
ATOM 887 N N . SER A 1 117 ? 8.604 2.327 -17.645 1.00 90.56 117 SER A N 1
ATOM 888 C CA . SER A 1 117 ? 9.404 1.629 -18.657 1.00 90.56 117 SER A CA 1
ATOM 889 C C . SER A 1 117 ? 9.834 0.236 -18.179 1.00 90.56 117 SER A C 1
ATOM 891 O O . SER A 1 117 ? 9.594 -0.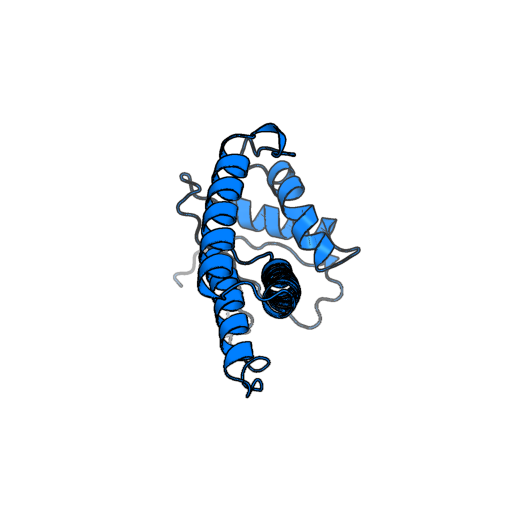751 -18.871 1.00 90.56 117 SER A O 1
ATOM 893 N N . ALA A 1 118 ? 10.362 0.127 -16.953 1.00 91.12 118 ALA A N 1
ATOM 894 C CA . ALA A 1 118 ? 10.745 -1.160 -16.369 1.00 91.12 118 ALA A CA 1
ATOM 895 C C . ALA A 1 118 ? 9.549 -2.119 -16.219 1.00 91.12 118 ALA A C 1
ATOM 897 O O . ALA A 1 118 ? 9.663 -3.301 -16.543 1.00 91.12 118 ALA A O 1
ATOM 898 N N . CYS A 1 119 ? 8.389 -1.612 -15.788 1.00 90.06 119 CYS A N 1
ATOM 899 C CA . CYS A 1 119 ? 7.161 -2.399 -15.703 1.00 90.06 119 CYS A CA 1
ATOM 900 C C . CYS A 1 119 ? 6.701 -2.888 -17.081 1.00 90.06 119 CYS A C 1
ATOM 902 O O . CYS A 1 119 ? 6.313 -4.045 -17.202 1.00 90.06 119 CYS A O 1
ATOM 904 N N . CYS A 1 120 ? 6.784 -2.050 -18.119 1.00 88.31 120 CYS A N 1
ATOM 905 C CA . CYS A 1 120 ? 6.410 -2.434 -19.482 1.00 88.31 120 CYS A CA 1
ATOM 906 C C . CYS A 1 120 ? 7.319 -3.536 -20.046 1.00 88.31 120 CYS A C 1
ATOM 908 O O . CYS A 1 120 ? 6.809 -4.460 -20.677 1.00 88.31 120 CYS A O 1
ATOM 910 N N . SER A 1 121 ? 8.633 -3.485 -19.787 1.00 87.56 121 SER A N 1
ATOM 911 C CA . SER A 1 121 ? 9.583 -4.520 -20.235 1.00 87.56 121 SER A CA 1
ATOM 912 C C . SER A 1 121 ? 9.311 -5.897 -19.616 1.00 87.56 121 SER A C 1
ATOM 914 O O . SER A 1 121 ? 9.590 -6.919 -20.239 1.00 87.56 121 SER A O 1
ATOM 916 N N . VAL A 1 122 ? 8.775 -5.932 -18.393 1.00 88.50 122 VAL A N 1
ATOM 917 C CA . VAL A 1 122 ? 8.530 -7.167 -17.627 1.00 88.50 122 VAL A CA 1
ATOM 918 C C . VAL A 1 122 ? 7.072 -7.636 -17.724 1.00 88.50 122 VAL A C 1
ATOM 920 O O . VAL A 1 122 ? 6.768 -8.767 -17.349 1.00 88.50 122 VAL A O 1
ATOM 923 N N . MET A 1 123 ? 6.166 -6.802 -18.246 1.00 86.69 123 MET A N 1
ATOM 924 C CA . MET A 1 123 ? 4.729 -7.072 -18.262 1.00 86.69 123 MET A CA 1
ATOM 925 C C . MET A 1 123 ? 4.396 -8.360 -19.047 1.00 86.69 123 MET A C 1
ATOM 927 O O . MET A 1 123 ? 4.567 -8.393 -20.272 1.00 86.69 123 MET A O 1
ATOM 931 N N . PRO A 1 124 ? 3.887 -9.419 -18.384 1.00 85.56 124 PRO A N 1
ATOM 932 C CA . PRO A 1 124 ? 3.450 -10.636 -19.061 1.00 85.56 124 PRO A CA 1
ATOM 933 C C . PRO A 1 124 ? 2.170 -10.401 -19.882 1.00 85.56 124 PRO A C 1
ATOM 935 O O . PRO A 1 124 ? 1.508 -9.371 -19.775 1.00 85.56 124 PRO A O 1
ATOM 938 N N . GLU A 1 125 ? 1.786 -11.376 -20.711 1.00 82.94 125 GLU A N 1
ATOM 939 C CA . GLU A 1 125 ? 0.509 -11.319 -21.444 1.00 82.94 125 GLU A CA 1
ATOM 940 C C . GLU A 1 125 ? -0.711 -11.327 -20.516 1.00 82.94 125 GLU A C 1
ATOM 942 O O . GLU A 1 125 ? -1.722 -10.710 -20.838 1.00 82.94 125 GLU A O 1
ATOM 947 N N . ASP A 1 126 ? -0.602 -12.002 -19.370 1.00 84.00 126 ASP A N 1
ATOM 948 C CA . ASP A 1 126 ? -1.607 -12.004 -18.309 1.00 84.00 126 ASP A CA 1
ATOM 949 C C . ASP A 1 126 ? -1.135 -11.110 -17.150 1.00 84.00 126 ASP A C 1
ATOM 951 O O . ASP A 1 126 ? -0.279 -11.548 -16.373 1.00 84.00 126 ASP A O 1
ATOM 955 N N . PRO A 1 127 ? -1.689 -9.891 -16.988 1.00 79.81 127 PRO A N 1
ATOM 956 C CA . PRO A 1 127 ? -1.258 -8.939 -15.963 1.00 79.81 127 PRO A CA 1
ATOM 957 C C . PRO A 1 127 ? -1.325 -9.484 -14.531 1.00 79.81 127 PRO A C 1
ATOM 959 O O . PRO A 1 127 ? -0.601 -9.011 -13.661 1.00 79.81 127 PRO A O 1
ATOM 962 N N . LYS A 1 128 ? -2.154 -10.505 -14.266 1.00 82.88 128 LYS A N 1
ATOM 963 C CA . LYS A 1 128 ? -2.277 -11.111 -12.928 1.00 82.88 128 LYS A CA 1
ATOM 964 C C . LYS A 1 128 ? -1.049 -11.912 -12.503 1.00 82.88 128 LYS A C 1
ATOM 966 O O . LYS A 1 128 ? -0.892 -12.192 -11.321 1.00 82.88 128 LYS A O 1
ATOM 971 N N . LYS A 1 129 ? -0.198 -12.305 -13.453 1.00 85.62 129 LYS A N 1
ATOM 972 C CA . LYS A 1 129 ? 1.046 -13.050 -13.197 1.00 85.62 129 LYS A CA 1
ATOM 973 C C . LYS A 1 129 ? 2.262 -12.134 -13.096 1.00 85.62 129 LYS A C 1
ATOM 975 O O . LYS A 1 129 ? 3.388 -12.608 -13.224 1.00 85.62 129 LYS A O 1
ATOM 980 N N . PHE A 1 130 ? 2.042 -10.831 -12.941 1.00 87.19 130 PHE A N 1
ATOM 981 C CA . PHE A 1 130 ? 3.124 -9.880 -12.774 1.00 87.19 130 PHE A CA 1
ATOM 982 C C . PHE A 1 130 ? 3.897 -10.189 -11.489 1.00 87.19 130 PHE A C 1
ATOM 984 O O . PHE A 1 130 ? 3.324 -10.223 -10.403 1.00 87.19 130 PHE A O 1
ATOM 991 N N . ASP A 1 131 ? 5.197 -10.421 -11.638 1.00 87.88 131 ASP A N 1
ATOM 992 C CA . ASP A 1 131 ? 6.102 -10.703 -10.532 1.00 87.88 131 ASP A CA 1
ATOM 993 C C . ASP A 1 131 ? 7.049 -9.517 -10.334 1.00 87.88 131 ASP A C 1
ATOM 995 O O . ASP A 1 131 ? 7.756 -9.100 -11.258 1.00 87.88 131 ASP A O 1
ATOM 999 N N . ILE A 1 132 ? 7.041 -8.975 -9.117 1.00 87.00 132 ILE A N 1
ATOM 1000 C CA . ILE A 1 132 ? 7.815 -7.799 -8.717 1.00 87.00 132 ILE A CA 1
ATOM 1001 C C . ILE A 1 132 ? 9.312 -8.144 -8.645 1.00 87.00 132 ILE A C 1
ATOM 1003 O O . ILE A 1 132 ? 10.147 -7.280 -8.918 1.00 87.00 132 ILE A O 1
ATOM 1007 N N . ASP A 1 133 ? 9.671 -9.405 -8.379 1.00 87.62 133 ASP A N 1
ATOM 1008 C CA . ASP A 1 133 ? 11.069 -9.840 -8.233 1.00 87.62 133 ASP A CA 1
ATOM 1009 C C . ASP A 1 133 ? 11.878 -9.757 -9.539 1.00 87.62 133 ASP A C 1
ATOM 1011 O O . ASP A 1 133 ? 13.119 -9.720 -9.519 1.00 87.62 133 ASP A O 1
ATOM 1015 N N . ASN A 1 134 ? 11.184 -9.684 -10.678 1.00 89.12 134 ASN A N 1
ATOM 1016 C CA . ASN A 1 134 ? 11.785 -9.484 -11.994 1.00 89.12 134 ASN A CA 1
ATOM 1017 C C . ASN A 1 134 ? 12.326 -8.060 -12.192 1.00 89.12 134 ASN A C 1
ATOM 1019 O O . ASN A 1 134 ? 13.177 -7.844 -13.056 1.00 89.12 134 ASN A O 1
ATOM 1023 N N . ILE A 1 135 ? 11.881 -7.089 -11.388 1.00 91.50 135 ILE A N 1
ATOM 1024 C CA . ILE A 1 135 ? 12.381 -5.715 -11.424 1.00 91.50 135 ILE A CA 1
ATOM 1025 C C . ILE A 1 135 ? 13.374 -5.526 -10.281 1.00 91.50 135 ILE A C 1
ATOM 1027 O O . ILE A 1 135 ? 13.028 -5.545 -9.103 1.00 91.50 135 ILE A O 1
ATOM 1031 N N . ARG A 1 136 ? 14.643 -5.293 -10.628 1.00 90.75 136 ARG A N 1
ATOM 1032 C CA . ARG A 1 136 ? 15.710 -5.054 -9.649 1.00 90.75 136 ARG A CA 1
ATOM 1033 C C . ARG A 1 136 ? 16.328 -3.678 -9.816 1.00 90.75 136 ARG A C 1
ATOM 1035 O O . ARG A 1 136 ? 16.546 -3.203 -10.925 1.00 90.75 136 ARG A O 1
ATOM 1042 N N . VAL A 1 137 ? 16.677 -3.062 -8.689 1.00 91.12 137 VAL A N 1
ATOM 1043 C CA . VAL A 1 137 ? 17.333 -1.750 -8.651 1.00 91.12 137 VAL A CA 1
ATOM 1044 C C . VAL A 1 137 ? 18.806 -1.922 -8.292 1.00 91.12 137 VAL A C 1
ATOM 1046 O O . VAL A 1 137 ? 19.149 -2.235 -7.152 1.00 91.12 137 VAL A O 1
ATOM 1049 N N . ALA A 1 138 ? 19.693 -1.675 -9.256 1.00 89.62 138 ALA A N 1
ATOM 1050 C CA . ALA A 1 138 ? 21.135 -1.637 -9.033 1.00 89.62 138 ALA A CA 1
ATOM 1051 C C . ALA A 1 138 ? 21.583 -0.201 -8.718 1.00 89.62 138 ALA A C 1
ATOM 1053 O O . ALA A 1 138 ? 21.636 0.659 -9.595 1.00 89.62 138 ALA A O 1
ATOM 1054 N N . LYS A 1 139 ? 21.916 0.071 -7.453 1.00 88.69 139 LYS A N 1
ATOM 1055 C CA . LYS A 1 139 ? 22.430 1.383 -7.034 1.00 88.69 139 LYS A CA 1
ATOM 1056 C C . LYS A 1 139 ? 23.936 1.456 -7.282 1.00 88.69 139 LYS A C 1
ATOM 1058 O O . LYS A 1 139 ? 24.702 0.759 -6.619 1.00 88.69 139 LYS A O 1
ATOM 1063 N N . LEU A 1 140 ? 24.350 2.315 -8.211 1.00 86.50 140 LEU A N 1
ATOM 1064 C CA . LEU A 1 140 ? 25.756 2.583 -8.515 1.00 86.50 140 LEU A CA 1
ATOM 1065 C C . LEU A 1 140 ? 26.179 3.921 -7.880 1.00 86.50 140 LEU A C 1
ATOM 1067 O O . LEU A 1 140 ? 25.682 4.974 -8.289 1.00 86.50 140 LEU A O 1
ATOM 1071 N N . PRO A 1 141 ? 27.056 3.917 -6.859 1.00 82.94 141 PRO A N 1
ATOM 1072 C CA . PRO A 1 141 ? 27.534 5.156 -6.258 1.00 82.94 141 PRO A CA 1
ATOM 1073 C C . PRO A 1 141 ? 28.430 5.920 -7.244 1.00 82.94 141 PRO A C 1
ATOM 1075 O O . PRO A 1 141 ? 29.233 5.325 -7.956 1.00 82.94 141 PRO A O 1
ATOM 1078 N N . GLY A 1 142 ? 28.313 7.250 -7.265 1.00 80.12 142 GLY A N 1
ATOM 1079 C CA . GLY A 1 142 ? 29.178 8.125 -8.070 1.00 80.12 142 GLY A CA 1
ATOM 1080 C C . GLY A 1 142 ? 28.655 8.493 -9.465 1.00 80.12 142 GLY A C 1
ATOM 1081 O O . GLY A 1 142 ? 29.256 9.342 -10.113 1.00 80.12 142 GLY A O 1
ATOM 1082 N N . CYS A 1 143 ? 27.514 7.955 -9.911 1.00 65.75 143 CYS A N 1
ATOM 1083 C CA . CYS A 1 143 ? 26.915 8.261 -11.225 1.00 65.75 143 CYS A CA 1
ATOM 1084 C C . CYS A 1 143 ? 26.263 9.662 -11.342 1.00 65.75 143 CYS A C 1
ATOM 1086 O O . CYS A 1 143 ? 25.650 9.987 -12.362 1.00 65.75 143 CYS A O 1
ATOM 1088 N N . GLY A 1 144 ? 26.413 10.514 -10.324 1.00 76.44 144 GLY A N 1
ATOM 1089 C CA . GLY A 1 144 ? 25.897 11.881 -10.318 1.00 76.44 144 GLY A CA 1
ATOM 1090 C C . GLY A 1 144 ? 24.422 11.964 -9.922 1.00 76.44 144 GLY A C 1
ATOM 1091 O O . GLY A 1 144 ? 24.028 11.442 -8.883 1.00 76.44 144 GLY A O 1
ATOM 1092 N N . ASN A 1 145 ? 23.625 12.682 -10.719 1.00 83.88 145 ASN A N 1
ATOM 1093 C CA . ASN A 1 145 ? 22.223 12.982 -10.420 1.00 83.88 145 ASN A CA 1
ATOM 1094 C C . ASN A 1 145 ? 21.289 11.840 -10.866 1.00 83.88 145 ASN A C 1
ATOM 1096 O O . ASN A 1 145 ? 21.588 11.103 -11.802 1.00 83.88 145 ASN A O 1
ATOM 1100 N N . ILE A 1 146 ? 20.116 11.739 -10.243 1.00 83.12 146 ILE A N 1
ATOM 1101 C CA . ILE A 1 146 ? 19.091 10.733 -10.530 1.00 83.12 146 ILE A CA 1
ATOM 1102 C C . ILE A 1 146 ? 18.608 10.763 -11.984 1.00 83.12 146 ILE A C 1
ATOM 1104 O O . ILE A 1 146 ? 18.228 9.724 -12.513 1.00 83.12 146 ILE A O 1
ATOM 1108 N N . HIS A 1 147 ? 18.687 11.919 -12.654 1.00 85.56 147 HIS A N 1
ATOM 1109 C CA . HIS A 1 147 ? 18.354 12.060 -14.075 1.00 85.56 147 HIS A CA 1
ATOM 1110 C C . HIS A 1 147 ? 19.258 11.240 -15.005 1.00 85.56 147 HIS A C 1
ATOM 1112 O O . HIS A 1 147 ? 18.864 10.974 -16.134 1.00 85.56 147 HIS A O 1
ATOM 1118 N N . ASN A 1 148 ? 20.432 10.806 -14.536 1.00 87.94 148 ASN A N 1
ATOM 1119 C CA . ASN A 1 148 ? 21.315 9.912 -15.286 1.00 87.94 148 ASN A CA 1
ATOM 1120 C C . ASN A 1 148 ? 20.917 8.433 -15.150 1.00 87.94 148 ASN A C 1
ATOM 1122 O O . ASN A 1 148 ? 21.592 7.567 -15.704 1.00 87.94 148 ASN A O 1
ATOM 1126 N N . SER A 1 149 ? 19.873 8.123 -14.378 1.00 90.06 149 SER A N 1
ATOM 1127 C CA . SER A 1 149 ? 19.382 6.754 -14.223 1.00 90.06 149 SER A CA 1
ATOM 1128 C C . SER A 1 149 ? 18.657 6.310 -15.492 1.00 90.06 149 SER A C 1
ATOM 1130 O O . SER A 1 149 ? 17.941 7.092 -16.111 1.00 90.06 149 SER A O 1
ATOM 1132 N N . TYR A 1 150 ? 18.821 5.043 -15.862 1.00 90.06 150 TYR A N 1
ATOM 1133 C CA . TYR A 1 150 ? 18.185 4.442 -17.031 1.00 90.06 150 TYR A CA 1
ATOM 1134 C C . TYR A 1 150 ? 17.800 2.991 -16.743 1.00 90.06 150 TYR A C 1
ATOM 1136 O O . TYR A 1 150 ? 18.306 2.372 -15.805 1.00 90.06 150 TYR A O 1
ATOM 1144 N N . VAL A 1 151 ? 16.878 2.467 -17.548 1.00 91.94 151 VAL A N 1
ATOM 1145 C CA . VAL A 1 151 ? 16.431 1.073 -17.485 1.00 91.94 151 VAL A CA 1
ATOM 1146 C C . VAL A 1 151 ? 17.334 0.226 -18.377 1.00 91.94 151 VAL A C 1
ATOM 1148 O O . VAL A 1 151 ? 17.705 0.651 -19.471 1.00 91.94 151 VAL A O 1
ATOM 1151 N N . VAL A 1 152 ? 17.706 -0.956 -17.892 1.00 90.94 152 VAL A N 1
ATOM 1152 C CA . VAL A 1 152 ? 18.497 -1.942 -18.632 1.00 90.94 152 VAL A CA 1
ATOM 1153 C C . VAL A 1 152 ? 17.648 -3.184 -18.832 1.00 90.94 152 VAL A C 1
ATOM 1155 O O . VAL A 1 152 ? 17.166 -3.758 -17.858 1.00 90.94 152 VAL A O 1
ATOM 1158 N N . ASP A 1 153 ? 17.518 -3.625 -20.081 1.00 89.25 153 ASP A N 1
ATOM 1159 C CA . ASP A 1 153 ? 16.859 -4.887 -20.410 1.00 89.25 153 ASP A CA 1
ATOM 1160 C C . ASP A 1 153 ? 17.814 -6.053 -20.122 1.00 89.25 153 ASP A C 1
ATOM 1162 O O . ASP A 1 153 ? 18.626 -6.462 -20.956 1.00 89.25 153 ASP A O 1
ATOM 1166 N N . GLY A 1 154 ? 17.761 -6.556 -18.891 1.00 87.88 154 GLY A N 1
ATOM 1167 C CA . GLY A 1 154 ? 18.576 -7.674 -18.428 1.00 87.88 154 GLY A CA 1
ATOM 1168 C C . GLY A 1 154 ? 18.979 -7.552 -16.961 1.00 87.88 154 GLY A C 1
ATOM 1169 O O . GLY A 1 154 ? 18.567 -6.645 -16.242 1.00 87.88 154 GLY A O 1
ATOM 1170 N N . MET A 1 155 ? 19.814 -8.485 -16.501 1.00 87.88 155 MET A N 1
ATOM 1171 C CA . MET A 1 155 ? 20.324 -8.480 -15.129 1.00 87.88 155 MET A CA 1
ATOM 1172 C C . MET A 1 155 ? 21.589 -7.622 -15.025 1.00 87.88 155 MET A C 1
ATOM 1174 O O . MET A 1 155 ? 22.559 -7.846 -15.748 1.00 87.88 155 MET A O 1
ATOM 1178 N N . VAL A 1 156 ? 21.608 -6.691 -14.069 1.00 90.00 156 VAL A N 1
ATOM 1179 C CA . VAL A 1 156 ? 22.781 -5.866 -13.746 1.00 90.00 156 VAL A CA 1
ATOM 1180 C C . VAL A 1 156 ? 23.368 -6.305 -12.408 1.00 90.00 156 VAL A C 1
ATOM 1182 O O . VAL A 1 156 ? 22.664 -6.390 -11.402 1.00 90.00 156 VAL A O 1
ATOM 1185 N N . THR A 1 157 ? 24.679 -6.540 -12.375 1.00 87.81 157 THR A N 1
ATOM 1186 C CA . THR A 1 157 ? 25.423 -6.824 -11.142 1.00 87.81 157 THR A CA 1
ATOM 1187 C C . THR A 1 157 ? 26.329 -5.653 -10.787 1.00 87.81 157 THR A C 1
ATOM 1189 O O . THR A 1 157 ? 27.022 -5.125 -11.649 1.00 87.81 157 THR A O 1
ATOM 1192 N N . THR A 1 158 ? 26.383 -5.272 -9.511 1.00 86.38 158 THR A N 1
ATOM 1193 C CA . THR A 1 158 ? 27.219 -4.151 -9.036 1.00 86.38 158 THR A CA 1
ATOM 1194 C C . THR A 1 158 ? 28.700 -4.500 -8.877 1.00 86.38 158 THR A C 1
ATOM 1196 O O . THR A 1 158 ? 29.512 -3.622 -8.596 1.00 86.38 158 THR A O 1
ATOM 1199 N N . ARG A 1 159 ? 29.067 -5.778 -9.022 1.00 85.19 159 ARG A N 1
ATOM 1200 C CA . ARG A 1 159 ? 30.455 -6.239 -8.940 1.00 85.19 159 ARG A CA 1
ATOM 1201 C C . ARG A 1 159 ? 31.134 -6.108 -10.299 1.00 85.19 159 ARG A C 1
ATOM 1203 O O . ARG A 1 159 ? 30.547 -6.491 -11.306 1.00 85.19 159 ARG A O 1
ATOM 1210 N N . ASP A 1 160 ? 32.372 -5.617 -10.296 1.00 83.69 160 ASP A N 1
ATOM 1211 C CA . ASP A 1 160 ? 33.221 -5.627 -11.490 1.00 83.69 160 ASP A CA 1
ATOM 1212 C C . ASP A 1 160 ? 33.707 -7.056 -11.790 1.00 83.69 160 ASP A C 1
ATOM 1214 O O . ASP A 1 160 ? 33.706 -7.949 -10.933 1.00 83.69 160 ASP A O 1
ATOM 1218 N N . THR A 1 161 ? 34.124 -7.277 -13.030 1.00 85.19 161 THR A N 1
ATOM 1219 C CA . THR A 1 161 ? 34.686 -8.544 -13.487 1.00 85.19 161 THR A CA 1
ATOM 1220 C C . THR A 1 161 ? 36.041 -8.798 -12.828 1.00 85.19 161 THR A C 1
ATOM 1222 O O . THR A 1 161 ? 36.924 -7.945 -12.878 1.00 85.19 161 THR A O 1
ATOM 1225 N N . MET A 1 162 ? 36.246 -10.001 -12.288 1.00 85.56 162 MET A N 1
ATOM 1226 C CA . MET A 1 162 ? 37.548 -10.428 -11.744 1.00 85.56 162 MET A CA 1
ATOM 1227 C C . MET A 1 162 ? 38.534 -10.903 -12.828 1.00 85.56 162 MET A C 1
ATOM 1229 O O . MET A 1 162 ? 39.712 -11.104 -12.546 1.00 85.56 162 MET A O 1
ATOM 1233 N N . GLY A 1 163 ? 38.049 -11.136 -14.051 1.00 84.31 163 GLY A N 1
ATOM 1234 C CA . GLY A 1 163 ? 38.843 -11.601 -15.188 1.00 84.31 163 GLY A CA 1
ATOM 1235 C C . GLY A 1 163 ? 39.314 -10.473 -16.107 1.00 84.31 163 GLY A C 1
ATOM 1236 O O . GLY A 1 163 ? 38.968 -9.309 -15.930 1.00 84.31 163 GLY A O 1
ATOM 1237 N N . ILE A 1 164 ? 40.092 -10.849 -17.123 1.00 87.94 164 ILE A N 1
ATOM 1238 C CA . ILE A 1 164 ? 40.620 -9.926 -18.142 1.00 87.94 164 ILE A CA 1
ATOM 1239 C C . ILE A 1 164 ? 39.529 -9.549 -19.161 1.00 87.94 164 ILE A C 1
ATOM 1241 O O . ILE A 1 164 ? 39.473 -8.421 -19.644 1.00 87.94 164 ILE A O 1
ATOM 1245 N N . GLU A 1 165 ? 38.634 -10.489 -19.465 1.00 84.19 165 GLU A N 1
ATOM 1246 C CA . GLU A 1 165 ? 37.552 -10.308 -20.433 1.00 84.19 165 GLU A CA 1
ATOM 1247 C C . GLU A 1 165 ? 36.390 -9.517 -19.817 1.00 84.19 165 GLU A C 1
ATOM 1249 O O . GLU A 1 165 ? 35.600 -10.060 -19.043 1.00 84.19 165 GLU A O 1
ATOM 1254 N N . LYS A 1 166 ? 36.274 -8.233 -20.179 1.00 85.69 166 LYS A N 1
ATOM 1255 C CA . LYS A 1 166 ? 35.204 -7.340 -19.693 1.00 85.69 166 LYS A CA 1
ATOM 1256 C C . LYS A 1 166 ? 33.957 -7.305 -20.576 1.00 85.69 166 LYS A C 1
ATOM 1258 O O . LYS A 1 166 ? 32.898 -6.886 -20.123 1.00 85.69 166 LYS A O 1
ATOM 1263 N N . HIS A 1 167 ? 34.062 -7.717 -21.838 1.00 88.25 167 HIS A N 1
ATOM 1264 C CA . HIS A 1 167 ? 32.950 -7.649 -22.782 1.00 88.25 167 HIS A CA 1
ATOM 1265 C C . HIS A 1 167 ? 32.934 -8.872 -23.696 1.00 88.25 167 HIS A C 1
ATOM 1267 O O . HIS A 1 167 ? 33.879 -9.122 -24.442 1.00 88.25 167 HIS A O 1
ATOM 1273 N N . LYS A 1 168 ? 31.816 -9.602 -23.688 1.00 89.50 168 LYS A N 1
ATOM 1274 C CA . LYS A 1 168 ? 31.613 -10.791 -24.517 1.00 89.50 168 LYS A CA 1
ATOM 1275 C C . LYS A 1 168 ? 30.193 -10.810 -25.072 1.00 89.50 168 LYS A C 1
ATOM 1277 O O . LYS A 1 168 ? 29.235 -10.683 -24.319 1.00 89.50 168 LYS A O 1
ATOM 1282 N N . LYS A 1 169 ? 30.058 -10.998 -26.389 1.00 91.25 169 LYS A N 1
ATOM 1283 C CA . LYS A 1 169 ? 28.762 -11.203 -27.059 1.00 91.25 169 LYS A CA 1
ATOM 1284 C C . LYS A 1 169 ? 28.438 -12.698 -27.123 1.00 91.25 169 LYS A C 1
ATOM 1286 O O . LYS A 1 169 ? 29.354 -13.502 -27.286 1.00 91.25 169 LYS A O 1
ATOM 1291 N N . ASN A 1 170 ? 27.155 -13.059 -27.016 1.00 88.25 170 ASN A N 1
ATOM 1292 C CA . ASN A 1 170 ? 26.659 -14.446 -27.053 1.00 88.25 170 ASN A CA 1
ATOM 1293 C C . ASN A 1 170 ? 27.403 -15.384 -26.085 1.00 88.25 170 ASN A C 1
ATOM 1295 O O . ASN A 1 170 ? 27.810 -16.492 -26.446 1.00 88.25 170 ASN A O 1
ATOM 1299 N N . CYS A 1 171 ? 27.640 -14.922 -24.856 1.00 83.44 171 CYS A N 1
ATOM 1300 C CA . CYS A 1 171 ? 28.221 -15.760 -23.819 1.00 83.44 171 CYS A CA 1
ATOM 1301 C C . CYS A 1 171 ? 27.188 -16.759 -23.284 1.00 83.44 171 CYS A C 1
ATOM 1303 O O . CYS A 1 171 ? 25.998 -16.467 -23.190 1.00 83.44 171 CYS A O 1
ATOM 1305 N N . LYS A 1 172 ? 27.668 -17.948 -22.917 1.00 83.62 172 LYS A N 1
ATOM 1306 C CA . LYS A 1 172 ? 26.938 -18.826 -22.005 1.00 83.62 172 LYS A CA 1
ATOM 1307 C C . LYS A 1 172 ? 27.276 -18.343 -20.601 1.00 83.62 172 LYS A C 1
ATOM 1309 O O . LYS A 1 172 ? 28.460 -18.329 -20.257 1.00 83.62 172 LYS A O 1
ATOM 1314 N N . VAL A 1 173 ? 26.257 -17.847 -19.906 1.00 77.06 173 VAL A N 1
ATOM 1315 C CA . VAL A 1 173 ? 26.325 -17.429 -18.502 1.00 77.06 173 VAL A CA 1
ATOM 1316 C C . VAL A 1 173 ? 26.278 -18.667 -17.623 1.00 77.06 173 VAL A C 1
ATOM 1318 O O . VAL A 1 173 ? 25.479 -19.571 -17.954 1.00 77.06 173 VAL A O 1
#

InterPro domains:
  IPR002423 Chaperonin Cpn60/GroEL/TCP-1 family [PF00118] (6-173)
  IPR017998 T-complex protein 1 [PTHR11353] (6-172)
  IPR027409 GroEL-like apical domain superfamily [G3DSA:3.50.7.10] (152-171)
  IPR027410 TCP-1-like chaperonin intermediate domain superfamily [G3DSA:3.30.260.10] (80-151)
  IPR027410 TCP-1-like chaperonin intermediate domain superfamily [SSF54849] (90-157)
  IPR027413 GroEL-like equatorial domain superfamily [G3DSA:1.10.560.10] (6-79)
  IPR027413 GroEL-like equatorial domain superfamily [SSF48592] (6-76)

pLDDT: mean 87.23, std 8.49, range [42.72, 96.5]

Secondary structure (DSSP, 8-state):
-TTTTT---HHHHHHHHHHHHHHHHTSS-HHHHHHHHHHHHHHHHHHHHTT--HHHHHHHHHHHHHHHHHHHHH-GGG-S---S-TT-HHHHHHHHHHHHHTTSTT-HHHHHHHHHHHHHHH--SSGGG--GGG------TT--SGGG----SS---SSPPSSS----SS---

Foldseek 3Di:
DVVLVPDPDPVVVVLVVVLVVCCVPPVDDSVVSSVVVVVLVVVLVVCVVVVDDSVVSVVVVVVVVVVVVVVVVVDPVVDPDDQDDLLDLVSQLVVCLVVVCVVDPPCSNVVSSQVSVQCNLQQDPDNVPRDPVSDDDDDDPPCPDPSSDHDDNDDDDNDADPDPDRDDDPDDD